Protein AF-A0AAV6YLC4-F1 (afdb_monomer_lite)

pLDDT: mean 85.97, std 18.87, range [32.47, 98.06]

Secondary structure (DSSP, 8-state):
--TTT----PPTTEESTTS-EEPTT--PPPTT-S---GGGSEEETT-EEEE-PPPTTS--SS-SSEEEE--TT-EEE-------SSS-----------EEEEETTEEEEE------PPPP-

Foldseek 3Di:
DDPPQQADDEDPQFDDSVSPHGHPVDDDADLCNPDDAQQPFDKDDPKHDDFDDADDPDHDPDDDRGHIDADVVIDTHDDDDPDPDPDDDDDDDDDDDQDWDDDPNDTDTDPPPDDDDDDDD

Radius of gyration: 21.87 Å; chains: 1; bounding box: 48×32×67 Å

Organism: Engystomops pustulosus (NCBI:txid76066)

InterPro domains:
  IPR002049 Laminin-type EGF domain [PF00053] (1-29)
  IPR002049 Laminin-type EGF domain [cd00055] (1-28)
  IPR013015 Laminin IV type B [PF21199] (32-104)
  IPR013015 Laminin IV type B [PS51116] (28-121)

Sequence (121 aa):
CSAENGQCRCRNNMVGRQCNLVKSGYYRIDLDHYTYEAEAALLRQGCSVSERELPVGRPATWTGPGFALVPEGGVLEFQISNIPYSMEYEAVIRYEPKVIYSYEGSLYSLDHQGSATPHPL

Structure (mmCIF, N/CA/C/O backbone):
data_AF-A0AAV6YLC4-F1
#
_entry.id   AF-A0AAV6YLC4-F1
#
loop_
_atom_site.group_PDB
_atom_site.id
_atom_site.type_symbol
_atom_site.label_atom_id
_atom_site.label_alt_id
_atom_site.label_comp_id
_atom_site.label_asym_id
_atom_site.label_entity_id
_atom_site.label_seq_id
_atom_site.pdbx_PDB_ins_code
_atom_site.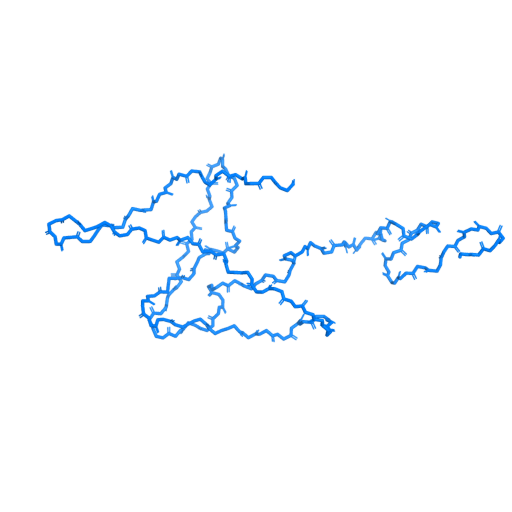Cartn_x
_atom_site.Cartn_y
_atom_site.Cartn_z
_atom_site.occupancy
_atom_site.B_iso_or_equiv
_atom_site.auth_seq_id
_atom_site.auth_comp_id
_atom_site.auth_asym_id
_atom_site.auth_atom_id
_atom_site.pdbx_PDB_model_num
ATOM 1 N N . CYS A 1 1 ? -23.439 9.798 24.303 1.00 92.19 1 CYS A N 1
ATOM 2 C CA . CYS A 1 1 ? -22.525 9.429 25.409 1.00 92.19 1 CYS A CA 1
ATOM 3 C C . CYS A 1 1 ? -23.343 9.385 26.696 1.00 92.19 1 CYS A C 1
ATOM 5 O O . CYS A 1 1 ? -24.462 9.886 26.666 1.00 92.19 1 CYS A O 1
ATOM 7 N N . SER A 1 2 ? -22.865 8.741 27.766 1.00 95.44 2 SER A N 1
ATOM 8 C CA . SER A 1 2 ? -23.599 8.682 29.041 1.00 95.44 2 SER A CA 1
ATOM 9 C C . SER A 1 2 ? -23.885 10.096 29.548 1.00 95.44 2 SER A C 1
ATOM 11 O O . SER A 1 2 ? -22.978 10.928 29.567 1.00 95.44 2 SER A O 1
ATOM 13 N N . ALA A 1 3 ? -25.132 10.364 29.935 1.00 94.62 3 ALA A N 1
ATOM 14 C CA . ALA A 1 3 ? -25.535 11.668 30.456 1.00 94.62 3 ALA A CA 1
ATOM 15 C C . ALA A 1 3 ? -24.899 11.969 31.825 1.00 94.62 3 ALA A C 1
ATOM 17 O O . ALA A 1 3 ? -24.657 13.127 32.141 1.00 94.62 3 ALA A O 1
ATOM 18 N N . GLU A 1 4 ? -24.581 10.935 32.609 1.00 95.25 4 GLU A N 1
ATOM 19 C CA . GLU A 1 4 ? -24.096 11.074 33.987 1.00 95.25 4 GLU A CA 1
ATOM 20 C C . GLU A 1 4 ? -22.617 11.473 34.059 1.00 95.25 4 GLU A C 1
ATOM 22 O O . GLU A 1 4 ? -22.237 12.352 34.824 1.00 95.25 4 GLU A O 1
ATOM 27 N N . ASN A 1 5 ? -21.761 10.834 33.256 1.00 94.00 5 ASN A N 1
ATOM 28 C CA . ASN A 1 5 ? -20.305 11.030 33.312 1.00 94.00 5 ASN A CA 1
ATOM 29 C C . ASN A 1 5 ? -19.698 11.499 31.976 1.00 94.00 5 ASN A C 1
ATOM 31 O O . ASN A 1 5 ? -18.511 11.833 31.889 1.00 94.00 5 ASN A O 1
ATOM 35 N N . GLY A 1 6 ? -20.496 11.576 30.910 1.00 95.19 6 GLY A N 1
ATOM 36 C CA . GLY A 1 6 ? -20.037 11.949 29.574 1.00 95.19 6 GLY A CA 1
ATOM 37 C C . GLY A 1 6 ? -19.208 10.874 28.865 1.00 95.19 6 GLY A C 1
ATOM 38 O O . GLY A 1 6 ? -18.626 11.174 27.827 1.00 95.19 6 GLY A O 1
ATOM 39 N N . GLN A 1 7 ? -19.124 9.643 29.384 1.00 96.38 7 GLN A N 1
ATOM 40 C CA . GLN A 1 7 ? -18.376 8.557 28.747 1.00 96.38 7 GLN A CA 1
ATOM 41 C C . GLN A 1 7 ? -19.087 8.083 27.474 1.00 96.38 7 GLN A C 1
ATOM 43 O O . GLN A 1 7 ? -20.263 7.705 27.492 1.00 96.38 7 GLN A O 1
ATOM 48 N N . CYS A 1 8 ? -18.383 8.085 26.347 1.00 96.62 8 CYS A N 1
ATOM 49 C CA . CYS A 1 8 ? -18.894 7.560 25.085 1.00 96.62 8 CYS A CA 1
ATOM 50 C C . CYS A 1 8 ? -18.680 6.036 24.983 1.00 96.62 8 CYS A C 1
ATOM 52 O O . CYS A 1 8 ? -17.752 5.484 25.580 1.00 96.62 8 CYS A O 1
ATOM 54 N N . ARG A 1 9 ? -19.546 5.341 24.228 1.00 96.75 9 ARG A N 1
ATOM 55 C CA . ARG A 1 9 ? -19.385 3.909 23.926 1.00 96.75 9 ARG A CA 1
ATOM 56 C C . ARG A 1 9 ? -18.353 3.760 22.811 1.00 96.75 9 ARG A C 1
ATOM 58 O O . ARG A 1 9 ? -18.656 4.039 21.654 1.00 96.75 9 ARG A O 1
ATOM 65 N N . CYS A 1 10 ? -17.144 3.355 23.172 1.00 96.75 10 CYS A N 1
ATOM 66 C CA . CYS A 1 10 ? -16.041 3.272 22.224 1.00 96.75 10 CYS A CA 1
ATOM 67 C C . CYS A 1 10 ? -16.133 2.034 21.332 1.00 96.75 10 CYS A C 1
ATOM 69 O O . CYS A 1 10 ? -16.658 0.994 21.734 1.00 96.75 10 CYS A O 1
ATOM 71 N N . ARG A 1 11 ? -15.599 2.158 20.112 1.00 95.19 11 ARG A N 1
ATOM 72 C CA . ARG A 1 11 ? -15.286 1.004 19.262 1.00 95.19 11 ARG A CA 1
ATOM 73 C C . ARG A 1 11 ? -14.157 0.191 19.900 1.00 95.19 11 ARG A C 1
ATOM 75 O O . ARG A 1 11 ? -13.439 0.695 20.767 1.00 95.19 11 ARG A O 1
ATOM 82 N N . ASN A 1 12 ? -13.984 -1.048 19.446 1.00 95.94 12 ASN A N 1
ATOM 83 C CA . ASN A 1 12 ? -12.875 -1.889 19.890 1.00 95.94 12 ASN A CA 1
ATOM 84 C C . ASN A 1 12 ? -11.546 -1.133 19.760 1.00 95.94 12 ASN A C 1
ATOM 86 O O . ASN A 1 12 ? -11.290 -0.482 18.751 1.00 95.94 12 ASN A O 1
ATOM 90 N N . ASN A 1 13 ? -10.723 -1.223 20.804 1.00 97.12 13 ASN A N 1
ATOM 91 C CA . ASN A 1 13 ? -9.376 -0.646 20.872 1.00 97.12 13 ASN A CA 1
ATOM 92 C C . ASN A 1 13 ? -9.298 0.889 20.809 1.00 97.12 13 ASN A C 1
ATOM 94 O O . ASN A 1 13 ? -8.205 1.444 20.714 1.00 97.12 13 ASN A O 1
ATOM 98 N N . MET A 1 14 ? -10.430 1.575 20.966 1.00 97.56 14 MET A N 1
ATOM 99 C CA . MET A 1 14 ? -10.492 3.016 21.202 1.00 97.56 14 MET A CA 1
ATOM 100 C C . MET A 1 14 ? -10.829 3.287 22.670 1.00 97.56 14 MET A C 1
ATOM 102 O O . MET A 1 14 ? -11.658 2.597 23.265 1.00 97.56 14 MET A O 1
ATOM 106 N N . VAL A 1 15 ? -10.184 4.287 23.265 1.00 96.94 15 VAL A N 1
ATOM 107 C CA . VAL A 1 15 ? -10.305 4.645 24.685 1.00 96.94 15 VAL A CA 1
ATOM 108 C C . VAL A 1 15 ? -10.401 6.160 24.879 1.00 96.94 15 VAL A C 1
ATOM 110 O O . VAL A 1 15 ? -10.351 6.946 23.930 1.00 96.94 15 VAL A O 1
ATOM 113 N N . GLY A 1 16 ? -10.554 6.568 26.138 1.00 95.44 16 GLY A N 1
ATOM 114 C CA . GLY A 1 16 ? -10.778 7.952 26.536 1.00 95.44 16 GLY A CA 1
ATOM 115 C C . GLY A 1 16 ? -12.264 8.285 26.642 1.00 95.44 16 GLY A C 1
ATOM 116 O O . GLY A 1 16 ? -13.131 7.567 26.138 1.00 95.44 16 GLY A O 1
ATOM 117 N N . ARG A 1 17 ? -12.567 9.410 27.296 1.00 95.38 17 ARG A N 1
ATOM 118 C CA . ARG A 1 17 ? -13.948 9.862 27.525 1.00 95.38 17 ARG A CA 1
ATOM 119 C C . ARG A 1 17 ? -14.730 10.024 26.218 1.00 95.38 17 ARG A C 1
ATOM 121 O O . ARG A 1 17 ? -15.907 9.681 2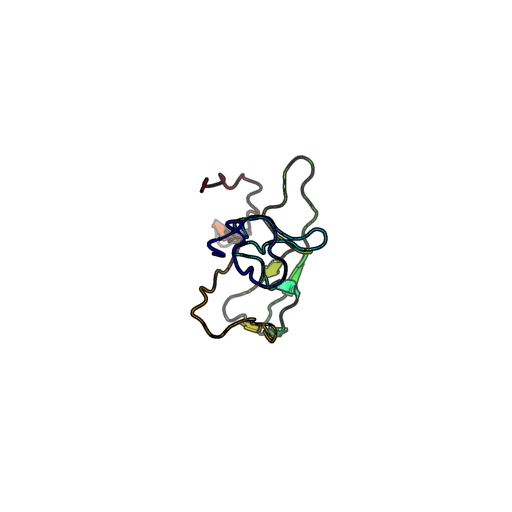6.157 1.00 95.38 17 ARG A O 1
ATOM 128 N N . GLN A 1 18 ? -14.040 10.489 25.175 1.00 95.94 18 GLN A N 1
ATOM 129 C CA . GLN A 1 18 ? -14.577 10.749 23.836 1.00 95.94 18 GLN A CA 1
ATOM 130 C C . GLN A 1 18 ? -14.173 9.697 22.788 1.00 95.94 18 GLN A C 1
ATOM 132 O O . GLN A 1 18 ? -14.449 9.886 21.609 1.00 95.94 18 GLN A O 1
ATOM 137 N N . CYS A 1 19 ? -13.535 8.589 23.186 1.00 96.50 19 CYS A N 1
ATOM 138 C CA . CYS A 1 19 ? -13.103 7.525 22.267 1.00 96.50 19 CYS A CA 1
ATOM 139 C C . CYS A 1 19 ? -12.155 7.991 21.146 1.00 96.50 19 CYS A C 1
ATOM 141 O O . CYS A 1 19 ? -12.165 7.441 20.046 1.00 96.50 19 CYS A O 1
ATOM 143 N N . ASN A 1 20 ? -11.349 9.016 21.415 1.00 95.88 20 ASN A N 1
ATOM 144 C CA . ASN A 1 20 ? -10.429 9.644 20.468 1.00 95.88 20 ASN A CA 1
ATOM 145 C C . ASN A 1 20 ? -8.964 9.225 20.674 1.00 95.88 20 ASN A C 1
ATOM 147 O O . ASN A 1 20 ? -8.093 9.664 19.924 1.00 95.88 20 ASN A O 1
ATOM 151 N N . LEU A 1 21 ? -8.688 8.376 21.663 1.00 96.81 21 LEU A N 1
ATOM 152 C CA . LEU A 1 21 ? -7.362 7.836 21.939 1.00 96.81 21 LEU A CA 1
ATOM 153 C C . LEU A 1 21 ? -7.314 6.365 21.542 1.00 96.81 21 LEU A C 1
ATOM 155 O O . LEU A 1 21 ? -8.292 5.636 21.705 1.00 96.81 21 LEU A O 1
ATOM 159 N N . VAL A 1 22 ? -6.174 5.925 21.024 1.00 97.62 22 VAL A N 1
ATOM 160 C CA . VAL A 1 22 ? -5.956 4.508 20.724 1.00 97.62 22 VAL A CA 1
ATOM 161 C C . VAL A 1 22 ? -5.534 3.802 22.005 1.00 97.62 22 VAL A C 1
ATOM 163 O O . VAL A 1 22 ? -4.747 4.336 22.788 1.00 97.62 22 VAL A O 1
ATOM 166 N N . LYS A 1 23 ? -6.081 2.612 22.254 1.00 98.06 23 LYS A N 1
ATOM 167 C CA . LYS A 1 23 ? -5.677 1.778 23.387 1.00 98.06 23 LYS A CA 1
ATOM 168 C C . LYS A 1 23 ? -4.195 1.411 23.250 1.00 98.06 23 LYS A C 1
ATOM 170 O O . LYS A 1 23 ? -3.758 1.040 22.168 1.00 98.06 23 LYS A O 1
ATOM 175 N N . SER A 1 24 ? -3.440 1.454 24.349 1.00 97.31 24 SER A N 1
ATOM 176 C CA . SER A 1 24 ? -2.038 1.007 24.348 1.00 97.31 24 SER A CA 1
ATOM 177 C C . SER A 1 24 ? -1.908 -0.422 23.796 1.00 97.31 24 SER A C 1
ATOM 179 O O . SER A 1 24 ? -2.736 -1.282 24.112 1.00 97.31 24 SER A O 1
ATOM 181 N N . GLY A 1 25 ? -0.900 -0.652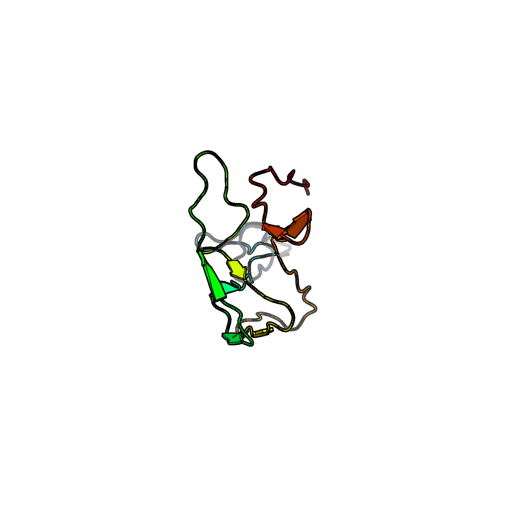 22.950 1.00 97.25 25 GLY A N 1
ATOM 182 C CA . GLY A 1 25 ? -0.707 -1.899 22.197 1.00 97.25 25 GLY A CA 1
ATOM 183 C C . GLY A 1 25 ? -1.474 -1.981 20.870 1.00 97.25 25 GLY A C 1
ATOM 184 O O . GLY A 1 25 ? -1.341 -2.973 20.162 1.00 97.25 25 GLY A O 1
ATOM 185 N N . TYR A 1 26 ? -2.253 -0.954 20.519 1.00 97.00 26 TYR A N 1
ATOM 186 C CA . TYR A 1 26 ? -2.949 -0.835 19.238 1.00 97.00 26 TYR A CA 1
ATOM 187 C C . TYR A 1 26 ? -2.514 0.436 18.509 1.00 97.00 26 TYR A C 1
ATOM 189 O O . TYR A 1 26 ? -1.997 1.374 19.116 1.00 97.00 26 TYR A O 1
ATOM 197 N N . TYR A 1 27 ? -2.759 0.476 17.203 1.00 95.25 27 TYR A N 1
ATOM 198 C CA . TYR A 1 27 ? -2.468 1.620 16.344 1.00 95.25 27 TYR A CA 1
ATOM 199 C C . TYR A 1 27 ? -3.652 1.896 15.413 1.00 95.25 27 TYR A C 1
ATOM 201 O O . TYR A 1 27 ? -4.543 1.057 15.248 1.00 95.25 27 TYR A O 1
ATOM 209 N N . ARG A 1 28 ? -3.684 3.099 14.835 1.00 92.94 28 ARG A N 1
ATOM 210 C CA . ARG A 1 28 ? -4.534 3.383 13.675 1.00 92.94 28 ARG A CA 1
ATOM 211 C C . ARG A 1 28 ? -3.713 3.088 12.436 1.00 92.94 28 ARG A C 1
ATOM 213 O O . ARG A 1 28 ? -2.578 3.537 12.357 1.00 92.94 28 ARG A O 1
ATOM 220 N N . ILE A 1 29 ? -4.298 2.326 11.527 1.00 92.56 29 ILE A N 1
ATOM 221 C CA . ILE A 1 29 ? -3.702 2.069 10.224 1.00 92.56 29 ILE A CA 1
ATOM 222 C C . ILE A 1 29 ? -3.642 3.371 9.417 1.00 92.56 29 ILE A C 1
ATOM 224 O O . ILE A 1 29 ? -4.566 4.187 9.497 1.00 92.56 29 ILE A O 1
ATOM 228 N N . ASP A 1 30 ? -2.570 3.542 8.652 1.00 93.44 30 ASP A N 1
ATOM 229 C CA . ASP A 1 30 ? -2.479 4.574 7.622 1.00 93.44 30 ASP A CA 1
ATOM 230 C C . ASP A 1 30 ? -3.305 4.174 6.388 1.00 93.44 30 ASP A C 1
ATOM 232 O O . ASP A 1 30 ? -3.776 3.037 6.269 1.00 93.44 30 ASP A O 1
ATOM 236 N N . LEU A 1 31 ? -3.511 5.115 5.462 1.00 93.50 31 LEU A N 1
ATOM 237 C CA . LEU A 1 31 ? -4.317 4.876 4.257 1.00 93.50 31 LEU A CA 1
ATOM 238 C C . LEU A 1 31 ? -3.684 3.846 3.308 1.00 93.50 31 LEU A C 1
ATOM 240 O O . LEU A 1 31 ? -4.403 3.184 2.566 1.00 93.50 31 LEU A O 1
ATOM 244 N N . ASP A 1 32 ? -2.364 3.679 3.357 1.00 93.50 32 ASP A N 1
ATOM 245 C CA . ASP A 1 32 ? -1.592 2.736 2.546 1.00 93.50 32 ASP A CA 1
ATOM 246 C C . ASP A 1 32 ? -1.188 1.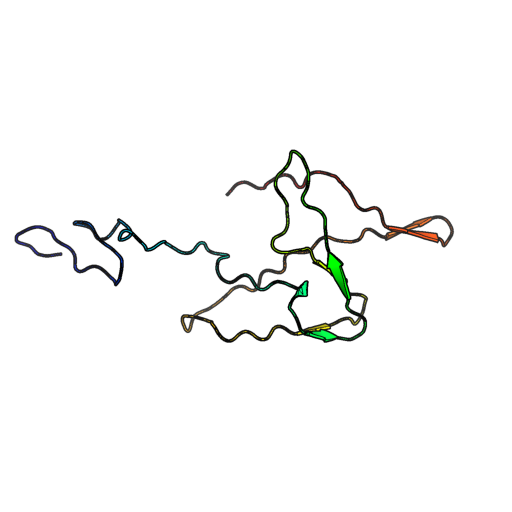466 3.312 1.00 93.50 32 ASP A C 1
ATOM 248 O O . ASP A 1 32 ? -0.327 0.706 2.872 1.00 93.50 32 ASP A O 1
ATOM 252 N N . HIS A 1 33 ? -1.839 1.187 4.445 1.00 93.94 33 HIS A N 1
ATOM 253 C CA . HIS A 1 33 ? -1.526 0.021 5.270 1.00 93.94 33 HIS A CA 1
ATOM 254 C C . HIS A 1 33 ? -1.630 -1.316 4.513 1.00 93.94 33 HIS A C 1
ATOM 256 O O . HIS A 1 33 ? -0.854 -2.235 4.768 1.00 93.94 33 HIS A O 1
ATOM 262 N N . TYR A 1 34 ? -2.565 -1.426 3.566 1.00 94.75 34 TYR A N 1
ATOM 263 C CA . TYR A 1 34 ? -2.707 -2.589 2.685 1.00 94.75 34 TYR A CA 1
ATOM 264 C C . TYR A 1 34 ? -1.825 -2.441 1.440 1.00 94.75 34 TYR A C 1
ATOM 266 O O . TYR A 1 34 ? -2.322 -2.303 0.324 1.00 94.75 34 TYR A O 1
ATOM 274 N N . THR A 1 35 ? -0.509 -2.455 1.651 1.00 96.12 35 THR A N 1
ATOM 275 C CA . THR A 1 35 ? 0.497 -2.460 0.582 1.00 96.12 35 THR A CA 1
ATOM 276 C C . THR A 1 35 ? 0.894 -3.896 0.238 1.00 96.12 35 THR A C 1
ATOM 278 O O . THR A 1 35 ? 1.173 -4.700 1.130 1.00 96.12 35 THR A O 1
ATOM 281 N N . TYR A 1 36 ? 0.922 -4.217 -1.057 1.00 97.38 36 TYR A N 1
ATOM 282 C CA . TYR A 1 36 ? 1.334 -5.519 -1.584 1.00 97.38 36 TYR A CA 1
ATOM 283 C C . TYR A 1 36 ? 2.543 -5.331 -2.498 1.00 97.38 36 TYR A C 1
ATOM 285 O O . TYR A 1 36 ? 2.442 -4.663 -3.527 1.00 97.38 36 TYR A O 1
ATOM 293 N N . GLU A 1 37 ? 3.674 -5.919 -2.116 1.00 97.75 37 GLU A N 1
ATOM 294 C CA . GLU A 1 37 ? 4.948 -5.713 -2.806 1.00 97.75 37 GLU A CA 1
ATOM 295 C C . GLU A 1 37 ? 4.995 -6.456 -4.145 1.00 97.75 37 GLU A C 1
ATOM 297 O O . GLU A 1 37 ? 4.638 -7.635 -4.242 1.00 97.75 37 GLU A O 1
ATOM 302 N N . ALA A 1 38 ? 5.439 -5.764 -5.193 1.00 97.69 38 ALA A N 1
ATOM 303 C CA . ALA A 1 38 ? 5.427 -6.287 -6.556 1.00 97.69 38 ALA A CA 1
ATOM 304 C C . ALA A 1 38 ? 6.403 -7.461 -6.734 1.00 97.69 38 ALA A C 1
ATOM 306 O O . ALA A 1 38 ? 6.114 -8.411 -7.458 1.00 97.69 38 ALA A O 1
ATOM 307 N N . GLU A 1 39 ? 7.534 -7.433 -6.038 1.00 97.31 39 GLU A N 1
ATOM 308 C CA . GLU A 1 39 ? 8.527 -8.506 -5.989 1.00 97.31 39 GLU A CA 1
ATOM 309 C C . GLU A 1 39 ? 8.011 -9.802 -5.346 1.00 97.31 39 GLU A C 1
ATOM 311 O O . GLU A 1 39 ? 8.600 -10.861 -5.556 1.00 97.31 39 GLU A O 1
ATOM 316 N N . ALA A 1 40 ? 6.918 -9.732 -4.579 1.00 97.19 40 ALA A N 1
ATOM 317 C CA . ALA A 1 40 ? 6.271 -10.882 -3.952 1.00 97.19 40 ALA A CA 1
ATOM 318 C C . ALA A 1 40 ? 5.082 -11.414 -4.773 1.00 97.19 40 ALA A C 1
ATOM 320 O O . ALA A 1 40 ? 4.481 -12.427 -4.406 1.00 97.19 40 ALA A O 1
ATOM 321 N N . ALA A 1 41 ? 4.722 -10.743 -5.871 1.00 97.62 41 ALA A N 1
ATOM 322 C CA . ALA A 1 41 ? 3.652 -11.172 -6.760 1.00 97.62 41 ALA A CA 1
ATOM 323 C C . ALA A 1 41 ? 4.056 -12.403 -7.587 1.00 97.62 41 ALA A C 1
ATOM 325 O O . ALA A 1 41 ? 5.233 -12.731 -7.759 1.00 97.62 41 ALA A O 1
ATOM 326 N N . LEU A 1 42 ? 3.063 -13.073 -8.173 1.00 98.06 42 LEU A N 1
ATOM 327 C CA . LEU A 1 42 ? 3.329 -14.080 -9.192 1.00 98.06 42 LEU A CA 1
ATOM 328 C C . LEU A 1 42 ? 3.769 -13.374 -10.480 1.00 98.06 42 LEU A C 1
ATOM 330 O O . LEU A 1 42 ? 2.964 -12.766 -11.187 1.00 98.06 42 LEU A O 1
ATOM 334 N N . LEU A 1 43 ? 5.066 -13.468 -10.771 1.00 97.44 43 LEU A N 1
ATOM 335 C CA . LEU A 1 43 ? 5.690 -12.875 -11.949 1.00 97.44 43 LEU A CA 1
ATOM 336 C C . LEU A 1 43 ? 5.434 -13.747 -13.183 1.00 97.44 43 LEU A C 1
ATOM 338 O O . LEU A 1 43 ? 5.773 -14.934 -13.208 1.00 97.44 43 LEU A O 1
ATOM 342 N N . ARG A 1 44 ? 4.835 -13.168 -14.225 1.00 96.31 44 ARG A N 1
ATOM 343 C CA . ARG A 1 44 ? 4.513 -13.865 -15.475 1.00 96.31 44 ARG A CA 1
ATOM 344 C C . ARG A 1 44 ? 5.036 -13.091 -16.684 1.00 96.31 44 ARG A C 1
ATOM 346 O O . ARG A 1 44 ? 5.361 -11.914 -16.591 1.00 96.31 44 ARG A O 1
ATOM 353 N N . GLN A 1 45 ? 5.139 -13.775 -17.826 1.00 93.88 45 GLN A N 1
ATOM 354 C CA . GLN A 1 45 ? 5.519 -13.171 -19.114 1.00 93.88 45 GLN A CA 1
ATOM 355 C C . GLN A 1 45 ? 6.820 -12.337 -19.059 1.00 93.88 45 GLN A C 1
ATOM 357 O O . GLN A 1 45 ? 6.896 -11.235 -19.587 1.00 93.88 45 GLN A O 1
ATOM 362 N N . GLY A 1 46 ? 7.867 -12.881 -18.429 1.00 91.88 46 GLY A N 1
ATOM 363 C CA . GLY A 1 46 ? 9.199 -12.263 -18.423 1.00 91.88 46 GLY A CA 1
ATOM 364 C C . GLY A 1 46 ? 9.426 -11.199 -17.347 1.00 91.88 46 GLY A C 1
ATOM 365 O O . GLY A 1 46 ? 10.499 -10.601 -17.328 1.00 91.88 46 GLY A O 1
ATOM 366 N N . CYS A 1 47 ? 8.467 -10.983 -16.440 1.00 96.38 47 CYS A N 1
ATOM 367 C CA . CYS A 1 47 ? 8.691 -10.177 -15.242 1.00 96.38 47 CYS A CA 1
ATOM 368 C C . CYS A 1 47 ? 9.794 -10.779 -14.353 1.00 96.38 47 CYS A C 1
ATOM 370 O O . CYS A 1 47 ? 9.897 -12.001 -14.216 1.00 96.38 47 CYS A O 1
ATOM 372 N N . SER A 1 48 ? 10.586 -9.923 -13.709 1.00 96.06 48 SER A N 1
ATOM 373 C CA . SER A 1 48 ? 11.651 -10.329 -12.784 1.00 96.06 48 SER A CA 1
ATOM 374 C C . SER A 1 48 ? 11.748 -9.391 -11.582 1.00 96.06 48 SER A C 1
ATOM 376 O O . SER A 1 48 ? 11.260 -8.265 -11.625 1.00 96.06 48 SER A O 1
ATOM 378 N N . VAL A 1 49 ? 12.374 -9.847 -10.496 1.00 96.88 49 VAL A N 1
ATOM 379 C CA . VAL A 1 49 ? 12.655 -9.002 -9.325 1.00 96.88 49 VAL A CA 1
ATOM 380 C C . VAL A 1 49 ? 13.904 -8.156 -9.581 1.00 96.88 49 VAL A C 1
ATOM 382 O O . VAL A 1 49 ? 14.889 -8.635 -10.141 1.00 96.88 49 VAL A O 1
ATOM 385 N N . SER A 1 50 ? 13.863 -6.901 -9.145 1.00 94.81 50 SER A N 1
ATOM 386 C CA . SER A 1 50 ? 14.980 -5.962 -9.117 1.00 94.81 50 SER A CA 1
ATOM 387 C C . SER A 1 50 ? 15.160 -5.454 -7.688 1.00 94.81 50 SER A C 1
ATOM 389 O O . SER A 1 50 ? 14.553 -4.455 -7.299 1.00 94.81 50 SER A O 1
ATOM 391 N N . GLU A 1 51 ? 15.999 -6.134 -6.909 1.00 94.94 51 GLU A N 1
ATOM 392 C CA . GLU A 1 51 ? 16.374 -5.682 -5.565 1.00 94.94 51 GLU A CA 1
ATOM 393 C C . GLU A 1 51 ? 17.139 -4.351 -5.631 1.00 94.94 51 GLU A C 1
ATOM 395 O O . GLU A 1 51 ? 17.879 -4.078 -6.583 1.00 94.94 51 GLU A O 1
ATOM 400 N N . ARG A 1 52 ? 16.940 -3.494 -4.628 1.00 92.94 52 ARG A N 1
ATOM 401 C CA . ARG A 1 52 ? 17.576 -2.178 -4.525 1.00 92.94 52 ARG A CA 1
ATOM 402 C C . ARG A 1 52 ? 18.251 -2.041 -3.167 1.00 92.94 52 ARG A C 1
ATOM 404 O O . ARG A 1 52 ? 17.654 -2.300 -2.126 1.00 92.94 52 ARG A O 1
ATOM 411 N N . GLU A 1 53 ? 19.490 -1.564 -3.176 1.00 93.69 53 GLU A N 1
ATOM 412 C CA . GLU A 1 53 ? 20.179 -1.202 -1.941 1.00 93.69 53 GLU A CA 1
ATOM 413 C C . GLU A 1 53 ? 19.541 0.042 -1.316 1.00 93.69 53 GLU A C 1
ATOM 415 O O . GLU A 1 53 ? 19.204 1.008 -2.011 1.00 93.69 53 GLU A O 1
ATOM 420 N N . LEU A 1 54 ? 19.388 0.028 0.010 1.00 92.00 54 LEU A N 1
ATOM 421 C CA . LEU A 1 54 ? 18.849 1.170 0.737 1.00 92.00 54 LEU A CA 1
ATOM 422 C C . LEU A 1 54 ? 19.753 2.398 0.541 1.00 92.00 54 LEU A C 1
ATOM 424 O O . LEU A 1 54 ? 20.969 2.300 0.736 1.00 92.00 54 LEU A O 1
ATOM 428 N N . PRO A 1 55 ? 19.192 3.571 0.203 1.00 90.81 55 PRO A N 1
ATOM 429 C CA . PRO A 1 55 ? 19.995 4.765 0.012 1.00 90.81 55 PRO A CA 1
ATOM 430 C C . PRO A 1 55 ? 20.691 5.190 1.307 1.00 90.81 55 PRO A C 1
ATOM 432 O O . PRO A 1 55 ? 20.076 5.273 2.370 1.00 90.81 55 PRO A O 1
ATOM 435 N N . VAL A 1 56 ? 21.969 5.554 1.209 1.00 94.50 56 VAL A N 1
ATOM 436 C CA . VAL A 1 56 ? 22.692 6.176 2.322 1.00 94.50 56 VAL A CA 1
ATOM 437 C C . VAL A 1 56 ? 22.377 7.671 2.347 1.00 94.50 56 VAL A C 1
ATOM 439 O O . VAL A 1 56 ? 22.518 8.363 1.342 1.00 94.50 56 VAL A O 1
ATOM 442 N N . GLY A 1 57 ? 21.955 8.187 3.502 1.00 93.19 57 GLY A N 1
ATOM 443 C CA . GLY A 1 57 ? 21.758 9.627 3.710 1.00 93.19 57 GLY A CA 1
ATOM 444 C C . GLY A 1 57 ? 20.444 10.207 3.170 1.00 93.19 57 GLY A C 1
ATOM 445 O O . GLY A 1 57 ? 20.251 11.418 3.249 1.00 93.19 57 GLY A O 1
ATOM 446 N N . ARG A 1 58 ? 19.524 9.377 2.662 1.00 92.19 58 ARG A N 1
ATOM 447 C CA . ARG A 1 58 ? 18.148 9.778 2.320 1.00 92.19 58 ARG A CA 1
ATOM 448 C C . ARG A 1 58 ? 17.164 8.632 2.584 1.00 92.19 58 ARG A C 1
ATOM 450 O O . ARG A 1 58 ? 17.581 7.478 2.529 1.00 92.19 58 ARG A O 1
ATOM 457 N N . PRO A 1 59 ? 15.878 8.916 2.852 1.00 91.94 59 PRO A N 1
ATOM 458 C CA . PRO A 1 59 ? 14.873 7.864 2.952 1.00 91.94 59 PRO A CA 1
ATOM 459 C C . PRO A 1 59 ? 14.702 7.142 1.608 1.00 91.94 59 PRO A C 1
ATOM 461 O O . PRO A 1 59 ? 14.830 7.752 0.541 1.00 91.94 59 PRO A O 1
ATOM 464 N N . ALA A 1 60 ? 14.402 5.844 1.671 1.00 92.69 60 ALA A N 1
ATOM 465 C CA . ALA A 1 60 ? 13.979 5.084 0.504 1.00 92.69 60 ALA A CA 1
ATOM 466 C C . ALA A 1 60 ? 12.641 5.626 -0.023 1.00 92.69 60 ALA A C 1
ATOM 468 O O . ALA A 1 60 ? 11.781 6.054 0.747 1.00 92.69 60 ALA A O 1
ATOM 469 N N . THR A 1 61 ? 12.480 5.613 -1.345 1.00 92.25 61 THR A N 1
ATOM 470 C CA . THR A 1 61 ? 11.229 5.984 -2.028 1.00 92.25 61 THR A CA 1
ATOM 471 C C . THR A 1 61 ? 10.357 4.767 -2.345 1.00 92.25 61 THR A C 1
ATOM 473 O O . THR A 1 61 ? 9.310 4.911 -2.968 1.00 92.25 61 THR A O 1
ATOM 476 N N . TRP A 1 62 ? 10.793 3.580 -1.926 1.00 94.62 62 TRP A N 1
ATOM 477 C CA . TRP A 1 62 ? 10.109 2.302 -2.077 1.00 94.62 62 TRP A CA 1
ATOM 478 C C . TRP A 1 62 ? 10.025 1.596 -0.723 1.00 94.62 62 TRP A C 1
ATOM 480 O O . TRP A 1 62 ? 10.742 1.938 0.224 1.00 94.62 62 TRP A O 1
ATOM 490 N N . THR A 1 63 ? 9.130 0.623 -0.643 1.00 94.62 63 THR A N 1
ATOM 491 C CA . THR A 1 63 ? 9.012 -0.324 0.465 1.00 94.62 63 THR A CA 1
ATOM 492 C C . THR A 1 63 ? 9.556 -1.680 0.020 1.00 94.62 63 THR A C 1
ATOM 494 O O . THR A 1 63 ? 9.798 -1.892 -1.165 1.00 94.62 63 THR A O 1
ATOM 497 N N . GLY A 1 64 ? 9.830 -2.569 0.974 1.00 94.56 64 GLY A N 1
ATOM 498 C CA . GLY A 1 64 ? 10.353 -3.896 0.654 1.00 94.56 64 GLY A CA 1
ATOM 499 C C . GLY A 1 64 ? 11.790 -3.901 0.100 1.00 94.56 64 GLY A C 1
ATOM 500 O O . GLY A 1 64 ? 12.516 -2.903 0.190 1.00 94.56 64 GLY A O 1
ATOM 501 N N . PRO A 1 65 ? 12.254 -5.059 -0.404 1.00 94.38 65 PRO A N 1
ATOM 502 C CA . PRO A 1 65 ? 13.584 -5.217 -0.994 1.00 94.38 65 PRO A CA 1
ATOM 503 C C . PRO A 1 65 ? 13.772 -4.529 -2.356 1.00 94.38 65 PRO A C 1
ATOM 505 O O . PRO A 1 65 ? 14.921 -4.368 -2.774 1.00 94.38 65 PRO A O 1
ATOM 508 N N . GLY A 1 66 ? 12.718 -4.111 -3.066 1.00 95.12 66 GLY A N 1
ATOM 509 C CA . GLY A 1 66 ? 12.909 -3.361 -4.309 1.00 95.12 66 GLY A CA 1
ATOM 510 C C . GLY A 1 66 ? 11.672 -3.235 -5.189 1.00 95.12 66 GLY A C 1
ATOM 511 O O . GLY A 1 66 ? 10.685 -2.626 -4.804 1.00 95.12 66 GLY A O 1
ATOM 512 N N . PHE A 1 67 ? 11.791 -3.709 -6.432 1.00 96.38 67 PHE A N 1
ATOM 513 C CA . PHE A 1 67 ? 10.775 -3.563 -7.476 1.00 96.38 67 PHE A CA 1
ATOM 514 C C . PHE A 1 67 ? 10.596 -4.864 -8.265 1.00 96.38 67 PHE A C 1
ATOM 516 O O . PHE A 1 67 ? 11.493 -5.707 -8.312 1.00 96.38 67 PHE A O 1
ATOM 523 N N . ALA A 1 68 ? 9.489 -4.972 -9.001 1.00 96.81 68 ALA A N 1
ATOM 524 C CA . ALA A 1 68 ? 9.379 -5.890 -10.131 1.00 96.81 68 ALA A CA 1
ATOM 525 C C . ALA A 1 68 ? 9.648 -5.145 -11.450 1.00 96.81 68 ALA A C 1
ATOM 527 O O . ALA A 1 68 ? 9.036 -4.114 -11.734 1.00 96.81 68 ALA A O 1
ATOM 528 N N . LEU A 1 69 ? 10.548 -5.676 -12.277 1.00 95.56 69 LEU A N 1
ATOM 529 C CA . LEU A 1 69 ? 10.723 -5.248 -13.658 1.00 95.56 69 LEU A CA 1
ATOM 530 C C . LEU A 1 69 ? 9.626 -5.887 -14.509 1.00 95.56 69 LEU A C 1
ATOM 532 O O . LEU A 1 69 ? 9.562 -7.111 -14.622 1.00 95.56 69 LEU A O 1
ATOM 536 N N . VAL A 1 70 ? 8.795 -5.052 -15.127 1.00 94.88 70 VAL A N 1
ATOM 537 C CA . VAL A 1 70 ? 7.674 -5.487 -15.967 1.00 94.88 70 VAL A CA 1
ATOM 538 C C . VAL A 1 70 ? 7.953 -5.063 -17.411 1.00 94.88 70 VAL A C 1
ATOM 540 O O . VAL A 1 70 ? 7.835 -3.874 -17.717 1.00 94.88 70 VAL A O 1
ATOM 543 N N . PRO A 1 71 ? 8.380 -5.980 -18.300 1.00 92.62 71 PRO A N 1
ATOM 544 C CA . PRO A 1 71 ? 8.533 -5.670 -19.719 1.00 92.62 71 PRO A CA 1
ATOM 545 C C . PRO A 1 71 ? 7.168 -5.473 -20.393 1.00 92.62 71 PRO A C 1
ATOM 547 O O . PRO A 1 71 ? 6.119 -5.754 -19.811 1.00 92.62 71 PRO A O 1
ATOM 550 N N . GLU A 1 72 ? 7.170 -5.021 -21.647 1.00 90.44 72 GLU A N 1
ATOM 551 C CA . GLU A 1 72 ? 5.947 -4.970 -22.451 1.00 90.44 72 GLU A CA 1
ATOM 552 C C . GLU A 1 72 ? 5.300 -6.363 -22.538 1.00 90.44 72 GLU A C 1
ATOM 554 O O . GLU A 1 72 ? 5.964 -7.356 -22.836 1.00 90.44 72 GLU A O 1
ATOM 559 N N . GLY A 1 73 ? 4.002 -6.442 -22.230 1.00 93.06 73 GLY A N 1
ATOM 560 C CA . GLY A 1 73 ? 3.266 -7.709 -22.143 1.00 93.06 73 GLY A CA 1
ATOM 561 C C . GLY A 1 73 ? 3.518 -8.520 -20.864 1.00 93.06 73 GLY A C 1
ATOM 562 O O . GLY A 1 73 ? 2.919 -9.584 -20.703 1.00 93.06 73 GLY A O 1
ATOM 563 N N . GLY A 1 74 ? 4.364 -8.030 -19.953 1.00 95.81 74 GLY A N 1
ATOM 564 C CA . GLY A 1 74 ? 4.565 -8.602 -18.626 1.00 95.81 74 GLY A CA 1
ATOM 565 C C . GLY A 1 74 ? 3.305 -8.508 -17.763 1.00 95.81 74 GLY A C 1
ATOM 566 O O . GLY A 1 74 ? 2.519 -7.568 -17.887 1.00 95.81 74 GLY A O 1
ATOM 567 N N . VAL A 1 75 ? 3.115 -9.481 -16.868 1.00 97.44 75 VAL A N 1
ATOM 568 C CA . VAL A 1 75 ? 1.956 -9.523 -15.964 1.00 97.44 75 VAL A CA 1
ATOM 569 C C . VAL A 1 75 ? 2.418 -9.773 -14.532 1.00 97.44 75 VAL A C 1
ATOM 571 O O . VAL A 1 75 ? 3.222 -10.672 -14.268 1.00 97.44 75 VAL A O 1
ATOM 574 N N . LEU A 1 76 ? 1.891 -8.965 -13.611 1.00 97.69 76 LEU A N 1
ATOM 575 C CA . LEU A 1 76 ? 1.984 -9.167 -12.168 1.00 97.69 76 LEU A CA 1
ATOM 576 C C . LEU A 1 76 ? 0.626 -9.647 -11.657 1.00 97.69 76 LEU A C 1
ATOM 578 O O . LEU A 1 76 ? -0.382 -8.968 -11.853 1.00 97.69 76 LEU A O 1
ATOM 582 N N . GLU A 1 77 ? 0.594 -10.803 -11.001 1.00 97.88 77 GLU A N 1
ATOM 583 C CA . GLU A 1 77 ? -0.624 -11.345 -10.399 1.00 97.88 77 GLU A CA 1
ATOM 584 C C . GLU A 1 77 ? -0.509 -11.321 -8.869 1.00 97.88 77 GLU A C 1
ATOM 586 O O . GLU A 1 77 ? 0.320 -12.013 -8.270 1.00 97.88 77 GLU A O 1
ATOM 591 N N . PHE A 1 78 ? -1.354 -10.502 -8.239 1.00 97.38 78 PHE A N 1
ATOM 592 C CA . PHE A 1 78 ? -1.419 -10.336 -6.790 1.00 97.38 78 PHE A CA 1
ATOM 593 C C . PHE A 1 78 ? -2.525 -11.214 -6.205 1.00 97.38 78 PHE A C 1
ATOM 595 O O . PHE A 1 78 ? -3.689 -11.109 -6.593 1.00 97.38 78 PHE A O 1
ATOM 602 N N . GLN A 1 79 ? -2.179 -12.047 -5.224 1.00 96.62 79 GLN A N 1
ATOM 603 C CA . GLN A 1 79 ? -3.152 -12.845 -4.479 1.00 96.62 79 GLN A CA 1
ATOM 604 C C . GLN A 1 79 ? -3.522 -12.135 -3.176 1.00 96.62 79 GLN A C 1
ATOM 606 O O . GLN A 1 79 ? -2.827 -12.242 -2.167 1.00 96.62 79 GLN A O 1
ATOM 611 N N . ILE A 1 80 ? -4.632 -11.399 -3.202 1.00 96.25 80 ILE A N 1
ATOM 612 C CA . ILE A 1 80 ? -5.099 -10.591 -2.073 1.00 96.25 80 ILE A CA 1
ATOM 613 C C . ILE A 1 80 ? -6.235 -11.318 -1.346 1.00 96.25 80 ILE A C 1
ATOM 615 O O . ILE A 1 80 ? -7.270 -11.616 -1.937 1.00 96.25 80 ILE A O 1
ATOM 619 N N . SER A 1 81 ? -6.053 -11.592 -0.051 1.00 95.00 81 SER A N 1
ATOM 620 C CA . SER A 1 81 ? -7.013 -12.361 0.768 1.00 95.00 81 SER A CA 1
ATOM 621 C C . SER A 1 81 ? -7.377 -11.710 2.108 1.00 95.00 81 SER A C 1
ATOM 623 O O . SER A 1 81 ? -8.171 -12.258 2.868 1.00 95.00 81 SER A O 1
ATOM 625 N N . ASN A 1 82 ? -6.825 -10.534 2.407 1.00 93.81 82 ASN A N 1
ATOM 626 C CA . ASN A 1 82 ? -6.912 -9.868 3.710 1.00 93.81 82 ASN A CA 1
ATOM 627 C C . ASN A 1 82 ? -7.629 -8.505 3.660 1.00 93.81 82 ASN A C 1
ATOM 629 O O . ASN A 1 82 ? -7.317 -7.621 4.457 1.00 93.81 82 ASN A O 1
ATOM 633 N N . ILE A 1 83 ? -8.592 -8.331 2.748 1.00 93.25 83 ILE A N 1
ATOM 634 C CA . ILE A 1 83 ? -9.420 -7.119 2.693 1.00 93.25 83 ILE A CA 1
ATOM 635 C C . ILE A 1 83 ? -10.359 -7.087 3.912 1.00 93.25 83 ILE A C 1
ATOM 637 O O . ILE A 1 83 ? -11.155 -8.011 4.091 1.00 93.25 83 ILE A O 1
ATOM 641 N N . PRO A 1 84 ? -10.283 -6.056 4.773 1.00 92.38 84 PRO A N 1
ATOM 642 C CA . PRO A 1 84 ? -10.925 -6.088 6.087 1.00 92.38 84 PRO A CA 1
ATOM 643 C C . PRO A 1 84 ? -12.433 -5.825 6.052 1.00 92.38 84 PRO A C 1
ATOM 645 O O . PRO A 1 84 ? -13.154 -6.294 6.931 1.00 92.38 84 PRO A O 1
ATOM 648 N N . TYR A 1 85 ? -12.912 -5.046 5.078 1.00 91.75 85 TYR A N 1
ATOM 649 C CA . TYR A 1 85 ? -14.295 -4.586 5.011 1.00 91.75 85 TYR A CA 1
ATOM 650 C C . TYR A 1 85 ? -14.783 -4.558 3.562 1.00 91.75 85 TYR A C 1
ATOM 652 O O . TYR A 1 85 ? -14.012 -4.335 2.637 1.00 91.75 85 TYR A O 1
ATOM 660 N N . SER A 1 86 ? -16.085 -4.754 3.357 1.00 95.56 86 SER A N 1
ATOM 661 C CA . SER A 1 86 ? -16.707 -4.586 2.041 1.00 95.56 86 SER A CA 1
ATOM 662 C C . SER A 1 86 ? -16.992 -3.105 1.804 1.00 95.56 86 SER A C 1
ATOM 664 O O . SER A 1 86 ? -18.005 -2.585 2.272 1.00 95.56 86 SER A O 1
ATOM 666 N N . MET A 1 87 ? -16.092 -2.427 1.103 1.00 94.31 87 MET A N 1
ATOM 667 C CA . MET A 1 87 ? -16.231 -1.029 0.696 1.00 94.31 87 MET A CA 1
ATOM 668 C C . MET A 1 87 ? -15.478 -0.782 -0.614 1.00 94.31 87 MET A C 1
ATOM 670 O O . MET A 1 87 ? -14.906 -1.707 -1.187 1.00 94.31 87 MET A O 1
ATOM 674 N N . GLU A 1 88 ? -15.488 0.459 -1.088 1.00 95.00 88 GLU A N 1
ATOM 675 C CA . GLU A 1 88 ? -14.689 0.871 -2.238 1.00 95.00 88 GLU A CA 1
ATOM 676 C C . GLU A 1 88 ? -13.229 1.080 -1.824 1.00 95.00 88 GLU A C 1
ATOM 678 O O . GLU A 1 88 ? -12.943 1.686 -0.790 1.00 95.00 88 GLU A O 1
ATOM 683 N N . TYR A 1 89 ? -12.317 0.569 -2.648 1.00 94.38 89 TYR A N 1
ATOM 684 C CA . TYR A 1 89 ? -10.875 0.709 -2.489 1.00 94.38 89 TYR A CA 1
ATOM 685 C C . TYR A 1 89 ? -10.296 1.295 -3.772 1.00 94.38 89 TYR A C 1
ATOM 687 O O . TYR A 1 89 ? -10.698 0.908 -4.870 1.00 94.38 89 TYR A O 1
ATOM 695 N N . GLU A 1 90 ? -9.329 2.193 -3.630 1.00 95.38 90 GLU A N 1
ATOM 696 C CA . GLU A 1 90 ? -8.563 2.715 -4.755 1.00 95.38 90 GLU A CA 1
ATOM 697 C C . GLU A 1 90 ? -7.274 1.907 -4.916 1.00 95.38 90 GLU A C 1
ATOM 699 O O . GLU A 1 90 ? -6.499 1.751 -3.971 1.00 95.38 90 GLU A O 1
ATOM 704 N N . ALA A 1 91 ? -7.051 1.373 -6.116 1.00 94.62 91 ALA A N 1
ATOM 705 C CA . ALA A 1 91 ? -5.812 0.688 -6.445 1.00 94.62 91 ALA A CA 1
ATOM 706 C C . ALA A 1 91 ? -4.769 1.716 -6.896 1.00 94.62 91 ALA A C 1
ATOM 708 O O . ALA A 1 91 ? -4.884 2.295 -7.975 1.00 94.62 91 ALA A O 1
ATOM 709 N N . VAL A 1 92 ? -3.737 1.916 -6.077 1.00 96.44 92 VAL A N 1
ATOM 710 C CA . VAL A 1 92 ? -2.621 2.817 -6.385 1.00 96.44 92 VAL A CA 1
ATOM 711 C C . VAL A 1 92 ? -1.389 1.988 -6.724 1.00 96.44 92 VAL A C 1
ATOM 713 O O . VAL A 1 92 ? -0.894 1.230 -5.894 1.00 96.44 92 VAL A O 1
ATOM 716 N N . ILE A 1 93 ? -0.870 2.153 -7.941 1.00 95.50 93 ILE A N 1
ATOM 717 C CA . ILE A 1 93 ? 0.368 1.505 -8.384 1.00 95.50 93 ILE A CA 1
ATOM 718 C C . ILE A 1 93 ? 1.516 2.502 -8.220 1.00 95.50 93 ILE A C 1
ATOM 720 O O . ILE A 1 93 ? 1.547 3.539 -8.882 1.00 95.50 93 ILE A O 1
ATOM 724 N N . ARG A 1 94 ? 2.473 2.181 -7.344 1.00 95.06 94 ARG A N 1
ATOM 725 C CA . ARG A 1 94 ? 3.729 2.930 -7.194 1.00 95.06 94 ARG A CA 1
ATOM 726 C C . ARG A 1 94 ? 4.764 2.323 -8.140 1.00 95.06 94 ARG A C 1
ATOM 728 O O . ARG A 1 94 ? 5.045 1.133 -8.051 1.00 95.06 94 ARG A O 1
ATOM 735 N N . TYR A 1 95 ? 5.305 3.118 -9.059 1.00 94.06 95 TYR A N 1
ATOM 736 C CA . TYR A 1 95 ? 6.272 2.650 -10.053 1.00 94.06 95 TYR A CA 1
ATOM 737 C C . TYR A 1 95 ? 7.377 3.678 -10.292 1.00 94.06 95 TYR A C 1
ATOM 739 O O . TYR A 1 95 ? 7.179 4.880 -10.120 1.00 94.06 95 TYR A O 1
ATOM 747 N N . GLU A 1 96 ? 8.534 3.191 -10.734 1.00 91.38 96 GLU A N 1
ATOM 748 C CA . GLU A 1 96 ? 9.645 4.013 -11.208 1.00 91.38 96 GLU A CA 1
ATOM 749 C C . GLU A 1 96 ? 9.816 3.774 -12.717 1.00 91.38 96 GLU A C 1
ATOM 751 O O . GLU A 1 96 ? 10.044 2.632 -13.132 1.00 91.38 96 GLU A O 1
ATOM 756 N N . PRO A 1 97 ? 9.658 4.801 -13.572 1.00 85.00 97 PRO A N 1
ATOM 757 C CA . PRO A 1 97 ? 9.807 4.624 -15.007 1.00 85.00 97 PRO A CA 1
ATOM 758 C C . PRO A 1 97 ? 11.279 4.401 -15.365 1.00 85.00 97 PRO A C 1
ATOM 760 O O . PRO A 1 97 ? 12.141 5.213 -15.030 1.00 85.00 97 PRO A O 1
ATOM 763 N N . LYS A 1 98 ? 11.567 3.349 -16.137 1.00 76.69 98 LYS A N 1
ATOM 764 C CA . LYS A 1 98 ? 12.863 3.234 -16.813 1.00 76.69 98 LYS A CA 1
ATOM 765 C C . LYS A 1 98 ? 12.846 4.115 -18.054 1.00 76.69 98 LYS A C 1
ATOM 767 O O . LYS A 1 98 ? 12.233 3.766 -19.059 1.00 76.69 98 LYS A O 1
ATOM 772 N N . VAL A 1 99 ? 13.506 5.269 -17.983 1.00 65.12 99 VAL A N 1
ATOM 773 C CA . VAL A 1 99 ? 13.672 6.133 -19.155 1.00 65.12 99 VAL A CA 1
ATOM 774 C C . VAL A 1 99 ? 14.718 5.499 -20.064 1.00 65.12 99 VAL A C 1
ATOM 776 O O . VAL A 1 99 ? 15.899 5.444 -19.718 1.00 65.12 99 VAL A O 1
ATOM 779 N N . ILE A 1 100 ? 14.263 4.995 -21.212 1.00 57.25 100 ILE A N 1
ATOM 780 C CA . ILE A 1 100 ? 15.123 4.471 -22.269 1.00 57.25 100 ILE A CA 1
ATOM 781 C C . ILE A 1 100 ? 15.290 5.571 -23.321 1.00 57.25 100 ILE A C 1
ATOM 783 O O . ILE A 1 100 ? 14.352 5.876 -24.054 1.00 57.25 100 ILE A O 1
ATOM 787 N N . TYR A 1 101 ? 16.470 6.180 -23.403 1.00 57.16 101 TYR A N 1
ATOM 788 C CA . TYR A 1 101 ? 16.802 7.078 -24.510 1.00 57.16 101 TYR A CA 1
ATOM 789 C C . TYR A 1 101 ? 17.285 6.251 -25.700 1.00 57.16 101 TYR A C 1
ATOM 791 O O . TYR A 1 101 ? 18.081 5.334 -25.519 1.00 57.16 101 TYR A O 1
ATOM 799 N N . SER A 1 102 ? 16.850 6.583 -26.917 1.00 51.06 102 SER A N 1
ATOM 800 C CA . SER A 1 102 ? 17.453 6.057 -28.145 1.00 51.06 102 SER A CA 1
ATOM 801 C C . SER A 1 102 ? 18.347 7.125 -28.776 1.00 51.06 102 SER A C 1
ATOM 803 O O . SER A 1 102 ? 17.833 8.126 -29.274 1.00 51.06 102 SER A O 1
ATOM 805 N N . TYR A 1 103 ? 19.664 6.918 -28.783 1.00 47.53 103 TYR A N 1
ATOM 806 C CA . TYR A 1 103 ? 20.592 7.711 -29.601 1.00 47.53 103 TYR A CA 1
ATOM 807 C C . TYR A 1 103 ? 21.245 6.771 -30.616 1.00 47.53 103 TYR A C 1
ATOM 809 O O . TYR A 1 103 ? 21.752 5.720 -30.233 1.00 47.53 103 TYR A O 1
ATOM 817 N N . GLU A 1 104 ? 21.139 7.093 -31.909 1.00 53.91 104 GLU A N 1
ATOM 818 C CA . GLU A 1 104 ? 21.708 6.302 -33.019 1.00 53.91 104 GLU A CA 1
ATOM 819 C C . GLU A 1 104 ? 21.429 4.782 -32.936 1.00 53.91 104 GLU A C 1
ATOM 821 O O . GLU A 1 104 ? 22.296 3.949 -33.184 1.00 53.91 104 GLU A O 1
ATOM 826 N N . GLY A 1 105 ? 20.202 4.399 -32.563 1.00 56.00 105 GLY A N 1
ATOM 827 C CA . GLY A 1 105 ? 19.778 2.992 -32.497 1.00 56.00 105 GLY A CA 1
ATOM 828 C C . GLY A 1 105 ? 20.223 2.224 -31.246 1.00 56.00 105 GLY A C 1
ATOM 829 O O . GLY A 1 105 ? 19.899 1.046 -31.122 1.00 56.00 105 GLY A O 1
ATOM 830 N N . SER A 1 106 ? 20.905 2.874 -30.300 1.00 53.69 106 SER A N 1
ATOM 831 C CA . SER A 1 106 ? 21.260 2.290 -29.002 1.00 53.69 106 SER A CA 1
ATOM 832 C C . SER A 1 106 ? 20.280 2.741 -27.919 1.00 53.69 106 SER A C 1
ATOM 834 O O . SER A 1 106 ? 20.006 3.933 -27.787 1.00 53.69 106 SER A O 1
ATOM 836 N N . LEU A 1 107 ? 19.740 1.784 -27.159 1.00 56.72 107 LEU A N 1
ATOM 837 C CA . LEU A 1 107 ? 18.843 2.017 -26.025 1.00 56.72 107 LEU A CA 1
ATOM 838 C C . LEU A 1 107 ? 19.670 2.221 -24.744 1.00 56.72 107 LEU A C 1
ATOM 840 O O . LEU A 1 107 ? 20.395 1.318 -24.331 1.00 56.72 107 LEU A O 1
ATOM 844 N N . TYR A 1 108 ? 19.549 3.383 -24.101 1.00 54.97 108 TYR A N 1
ATOM 845 C CA . TYR A 1 108 ? 20.234 3.723 -22.849 1.00 54.97 108 TYR A CA 1
ATOM 846 C C . TYR A 1 108 ? 19.217 3.853 -21.717 1.00 54.97 108 TYR A C 1
ATOM 848 O O . TYR A 1 108 ? 18.367 4.740 -21.766 1.00 54.97 108 TYR A O 1
ATOM 856 N N . SER A 1 109 ? 19.309 3.017 -20.681 1.00 53.91 109 SER A N 1
ATOM 857 C CA . SER A 1 109 ? 18.543 3.208 -19.444 1.00 53.91 109 SER A CA 1
ATOM 858 C C . SER A 1 109 ? 19.292 4.156 -18.508 1.00 53.91 109 SER A C 1
ATOM 860 O O . SER A 1 109 ? 20.374 3.813 -18.028 1.00 53.91 109 SER A O 1
ATOM 862 N N . LEU A 1 110 ? 18.725 5.328 -18.228 1.00 52.19 110 LEU A N 1
ATOM 863 C CA . LEU A 1 110 ? 19.209 6.208 -17.163 1.00 52.19 110 LEU A CA 1
ATOM 864 C C . LEU A 1 110 ? 18.409 5.909 -15.888 1.00 52.19 110 LEU A C 1
ATOM 866 O O . LEU A 1 110 ? 17.238 6.269 -15.797 1.00 52.19 110 LEU A O 1
ATOM 870 N N . ASP A 1 111 ? 19.038 5.256 -14.905 1.00 55.94 111 ASP A N 1
ATOM 871 C CA . ASP A 1 111 ? 18.540 5.255 -13.523 1.00 55.94 111 ASP A CA 1
ATOM 872 C C . ASP A 1 111 ? 18.736 6.685 -12.998 1.00 55.94 111 ASP A C 1
ATOM 874 O O . ASP A 1 111 ? 19.836 7.074 -12.595 1.00 55.94 111 ASP A O 1
ATOM 878 N N . HIS A 1 112 ? 17.699 7.521 -13.070 1.00 48.12 112 HIS A N 1
ATOM 879 C CA . HIS A 1 112 ? 17.759 8.856 -12.487 1.00 48.12 112 HIS A CA 1
ATOM 880 C C . HIS A 1 112 ? 17.878 8.726 -10.959 1.00 48.12 112 HIS A C 1
ATOM 882 O O . HIS A 1 112 ? 16.886 8.647 -10.241 1.00 48.12 112 HIS A O 1
ATOM 888 N N . GLN A 1 113 ? 19.103 8.780 -10.431 1.00 42.88 113 GLN A N 1
ATOM 889 C CA . GLN A 1 113 ? 19.346 9.173 -9.042 1.00 42.88 113 GLN A CA 1
ATOM 890 C C . GLN A 1 113 ? 19.054 10.678 -8.906 1.00 42.88 113 GLN A C 1
ATOM 892 O O . GLN A 1 113 ? 19.959 11.503 -8.827 1.00 42.88 113 GLN A O 1
ATOM 897 N N . GLY A 1 114 ? 17.777 11.059 -8.954 1.00 36.56 114 GLY A N 1
ATOM 898 C CA . GLY A 1 114 ? 17.329 12.449 -8.887 1.00 36.56 114 GLY A CA 1
ATOM 899 C C . GLY A 1 114 ? 16.032 12.553 -8.100 1.00 36.56 114 GLY A C 1
ATOM 900 O O . GLY A 1 114 ? 15.065 11.863 -8.395 1.00 36.56 114 GLY A O 1
ATOM 901 N N . SER A 1 115 ? 16.048 13.378 -7.057 1.00 37.88 115 SER A N 1
ATOM 902 C CA . SER A 1 115 ? 15.005 13.537 -6.043 1.00 37.88 115 SER A CA 1
ATOM 903 C C . SER A 1 115 ? 13.596 13.712 -6.618 1.00 37.88 115 SER A C 1
ATOM 905 O O . SER A 1 115 ? 13.301 14.745 -7.221 1.00 37.88 115 SER A O 1
ATOM 907 N N . ALA A 1 116 ? 12.700 12.767 -6.328 1.00 39.97 116 ALA A N 1
ATOM 908 C CA . ALA A 1 116 ? 11.275 13.057 -6.312 1.00 39.97 116 ALA A CA 1
ATOM 909 C C . ALA A 1 116 ? 11.035 14.137 -5.245 1.00 39.97 116 ALA A C 1
ATOM 911 O O . ALA A 1 116 ? 11.306 13.929 -4.061 1.00 39.97 116 ALA A O 1
ATOM 912 N N . THR A 1 117 ? 10.593 15.318 -5.665 1.00 35.62 117 THR A N 1
ATOM 913 C CA . THR A 1 117 ? 10.051 16.324 -4.753 1.00 35.62 117 THR A CA 1
ATOM 914 C C . THR A 1 117 ? 8.882 15.694 -3.994 1.00 35.62 117 THR A C 1
ATOM 916 O O . THR A 1 117 ? 7.950 15.221 -4.650 1.00 35.62 117 THR A O 1
ATOM 919 N N . PRO A 1 118 ? 8.883 15.665 -2.649 1.00 38.97 118 PRO A N 1
ATOM 920 C CA . PRO A 1 118 ? 7.697 15.254 -1.925 1.00 38.97 118 PRO A CA 1
ATOM 921 C C . PRO A 1 118 ? 6.605 16.284 -2.212 1.00 38.97 118 PRO A C 1
ATOM 923 O O . PRO A 1 118 ? 6.777 17.467 -1.917 1.00 38.97 118 PRO A O 1
ATOM 926 N N . HIS A 1 119 ? 5.496 15.849 -2.805 1.00 32.47 119 HIS A N 1
ATOM 927 C CA . HIS A 1 119 ? 4.259 16.611 -2.720 1.00 32.47 119 HIS A CA 1
ATOM 928 C C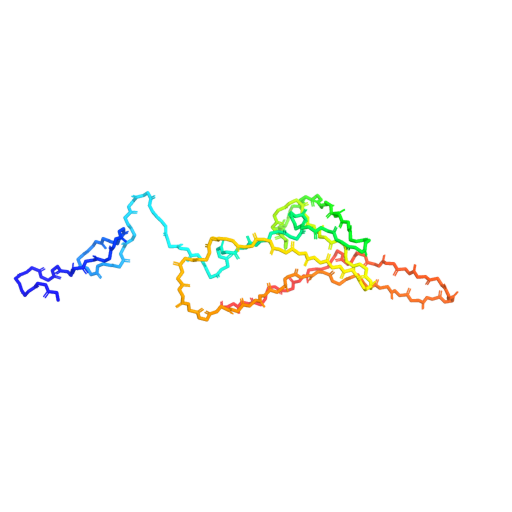 . HIS A 1 119 ? 3.767 16.509 -1.271 1.00 32.47 119 HIS A C 1
ATOM 930 O O . HIS A 1 119 ? 3.537 15.392 -0.801 1.00 32.47 119 HIS A O 1
ATOM 936 N N . PRO A 1 120 ? 3.649 17.627 -0.537 1.00 38.16 120 PRO A N 1
ATOM 937 C CA . PRO A 1 120 ? 3.054 17.603 0.785 1.00 38.16 120 PRO A CA 1
ATOM 938 C C . PRO A 1 120 ? 1.538 17.423 0.647 1.00 38.16 120 PRO A C 1
ATOM 940 O O . PRO A 1 120 ? 0.898 18.123 -0.143 1.00 38.16 120 PRO A O 1
ATOM 943 N N . LEU A 1 121 ? 0.990 16.479 1.414 1.00 42.16 121 LEU A N 1
ATOM 944 C CA . LEU A 1 121 ? -0.375 16.590 1.930 1.00 42.16 121 LEU A CA 1
ATOM 945 C C . LEU A 1 121 ? -0.389 17.621 3.063 1.00 42.16 121 LEU A C 1
ATOM 947 O O . LEU A 1 1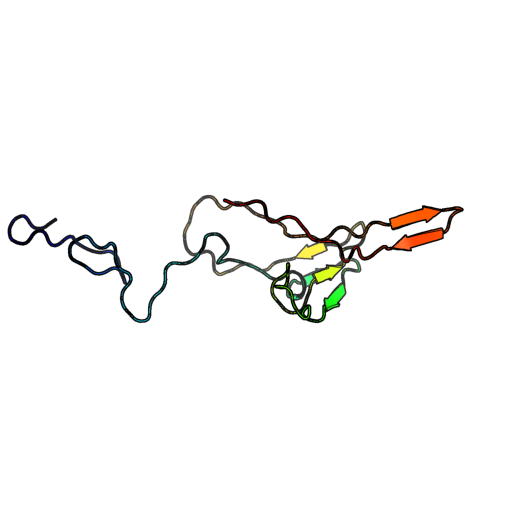21 ? 0.582 17.621 3.858 1.00 42.16 121 LEU A O 1
#